Protein AF-A0ABD0J8V4-F1 (afdb_monomer)

pLDDT: mean 78.95, std 7.45, range [56.75, 89.69]

Sequence (86 aa):
MLIVGKERCYVVETNDERRWDALVHDADDLHAFTDAMYKDITANSTDHLTPLSHSHAWSDYHSSLERWQCDDKDVFLLSYTPPPIS

Solvent-accessible surface area (backbone atoms only — not comparable to full-atom values): 5209 Å² total; per-residue (Å²): 94,79,48,82,53,95,67,38,26,33,43,44,46,67,91,53,69,75,58,48,63,74,60,40,85,49,72,64,40,44,48,56,48,52,52,53,50,50,50,46,50,76,70,73,45,68,90,46,50,44,86,44,55,70,80,64,51,57,77,73,47,92,45,72,64,58,46,62,75,34,70,90,32,56,39,26,38,29,69,51,77,80,79,84,90,126

Structure (mmCIF, N/CA/C/O backbone):
data_AF-A0ABD0J8V4-F1
#
_entry.id   AF-A0ABD0J8V4-F1
#
loop_
_atom_site.group_PDB
_atom_site.id
_atom_site.type_symbol
_atom_site.label_atom_id
_atom_site.label_alt_id
_atom_site.label_comp_id
_atom_site.label_asym_id
_atom_site.label_entity_id
_atom_site.label_seq_id
_atom_site.pdbx_PDB_ins_code
_atom_site.Cartn_x
_atom_site.Cartn_y
_atom_site.Cartn_z
_atom_site.occupancy
_atom_site.B_iso_or_equiv
_atom_site.auth_seq_id
_atom_site.auth_comp_id
_atom_site.auth_asym_id
_atom_site.auth_atom_id
_atom_site.pdbx_PDB_model_num
ATOM 1 N N . MET A 1 1 ? -0.148 2.913 -6.508 1.00 77.19 1 MET A N 1
ATOM 2 C CA . MET A 1 1 ? -0.396 1.446 -6.568 1.00 77.19 1 MET A CA 1
ATOM 3 C C . MET A 1 1 ? -1.351 1.062 -5.445 1.00 77.19 1 MET A C 1
ATOM 5 O O . MET A 1 1 ? -1.284 1.695 -4.400 1.00 77.19 1 MET A O 1
ATOM 9 N N . LEU A 1 2 ? -2.210 0.052 -5.620 1.00 81.50 2 LEU A N 1
ATOM 10 C CA . LEU A 1 2 ? -3.107 -0.442 -4.566 1.00 81.50 2 LEU A CA 1
ATOM 11 C C . LEU A 1 2 ? -2.670 -1.826 -4.062 1.00 81.50 2 LEU A C 1
ATOM 13 O O . LEU A 1 2 ? -2.454 -2.730 -4.864 1.00 81.50 2 LEU A O 1
ATOM 17 N N . ILE A 1 3 ? -2.615 -2.011 -2.741 1.00 84.25 3 ILE A N 1
ATOM 18 C CA . ILE A 1 3 ? -2.498 -3.331 -2.105 1.00 84.25 3 ILE A CA 1
ATOM 19 C C . ILE A 1 3 ? -3.816 -3.653 -1.411 1.00 84.25 3 ILE A C 1
ATOM 21 O O . ILE A 1 3 ? -4.283 -2.900 -0.552 1.00 84.25 3 ILE A O 1
ATOM 25 N N . VAL A 1 4 ? -4.394 -4.802 -1.743 1.00 84.12 4 VAL A N 1
ATOM 26 C CA . VAL A 1 4 ? -5.638 -5.277 -1.135 1.00 84.12 4 VAL A CA 1
ATOM 27 C C . VAL A 1 4 ? -5.312 -6.352 -0.105 1.00 84.12 4 VAL A C 1
ATOM 29 O O . VAL A 1 4 ? -4.957 -7.477 -0.449 1.00 84.12 4 VAL A O 1
ATOM 32 N N . GLY A 1 5 ? -5.455 -6.009 1.171 1.00 81.69 5 GLY A N 1
ATOM 33 C CA . GLY A 1 5 ? -5.403 -6.956 2.275 1.00 81.69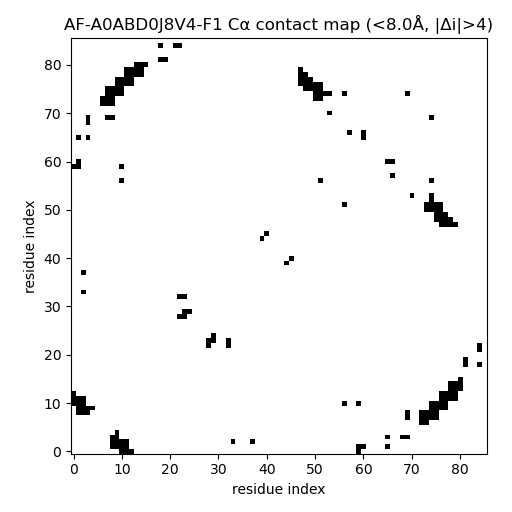 5 GLY A CA 1
ATOM 34 C C . GLY A 1 5 ? -6.770 -7.572 2.581 1.00 81.69 5 GLY A C 1
ATOM 35 O O . GLY A 1 5 ? -7.794 -7.255 1.963 1.00 81.69 5 GLY A O 1
ATOM 36 N N . LYS A 1 6 ? -6.791 -8.454 3.586 1.00 82.19 6 LYS A N 1
ATOM 37 C CA . LYS A 1 6 ? -8.019 -9.113 4.057 1.00 82.19 6 LYS A CA 1
ATOM 38 C C . LYS A 1 6 ? -9.015 -8.127 4.677 1.00 82.19 6 LYS A C 1
ATOM 40 O O . LYS A 1 6 ? -10.192 -8.183 4.349 1.00 82.19 6 LYS A O 1
ATOM 45 N N . GLU A 1 7 ? -8.534 -7.233 5.537 1.00 84.94 7 GLU A N 1
ATOM 46 C CA . GLU A 1 7 ? -9.366 -6.289 6.309 1.00 84.94 7 GLU A CA 1
ATOM 47 C C . GLU A 1 7 ? -9.113 -4.825 5.930 1.00 84.94 7 GLU A C 1
ATOM 49 O O . GLU A 1 7 ? -9.865 -3.940 6.320 1.00 84.94 7 GLU A O 1
ATOM 54 N N . ARG A 1 8 ? -8.040 -4.557 5.178 1.00 87.81 8 ARG A N 1
ATOM 55 C CA . ARG A 1 8 ? -7.560 -3.205 4.878 1.00 87.81 8 ARG A CA 1
ATOM 56 C C . ARG A 1 8 ? -7.126 -3.093 3.428 1.00 87.81 8 ARG A C 1
ATOM 58 O O . ARG A 1 8 ? -6.603 -4.058 2.867 1.00 87.81 8 ARG A O 1
ATOM 65 N N . CYS A 1 9 ? -7.296 -1.912 2.858 1.00 88.69 9 CYS A N 1
ATOM 66 C CA . CYS A 1 9 ? -6.714 -1.527 1.582 1.00 88.69 9 CYS A CA 1
ATOM 67 C C . CYS A 1 9 ? -5.665 -0.436 1.781 1.00 88.69 9 CYS A C 1
ATOM 69 O O . CYS A 1 9 ? -5.851 0.473 2.589 1.00 88.69 9 CYS A O 1
ATOM 71 N N . TYR A 1 10 ? -4.580 -0.515 1.016 1.00 86.81 10 TYR A N 1
ATOM 72 C CA . TYR A 1 10 ? -3.464 0.418 1.111 1.00 86.81 10 TYR A CA 1
ATOM 73 C C . TYR A 1 10 ? -3.229 1.078 -0.239 1.00 86.81 10 TYR A C 1
ATOM 75 O O . TYR A 1 10 ? -2.836 0.415 -1.201 1.00 86.81 10 TYR A O 1
ATOM 83 N N . VAL A 1 11 ? -3.467 2.384 -0.303 1.00 86.38 11 VAL A N 1
ATOM 84 C CA . VAL A 1 11 ? -3.027 3.220 -1.416 1.00 86.38 11 VAL A C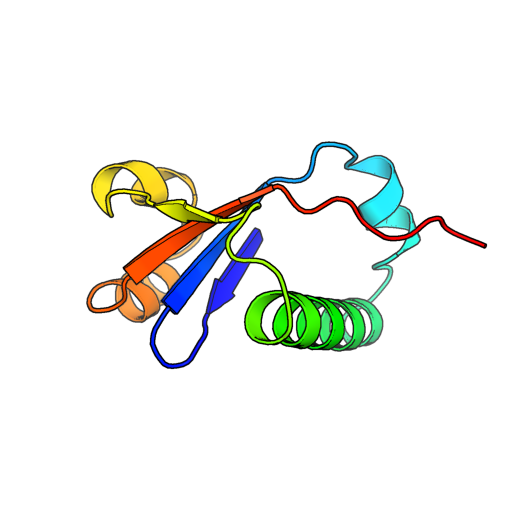A 1
ATOM 85 C C . VAL A 1 11 ? -1.563 3.541 -1.160 1.00 86.38 11 VAL A C 1
ATOM 87 O O . VAL A 1 11 ? -1.230 4.210 -0.188 1.00 86.38 11 VAL A O 1
ATOM 90 N N . VAL A 1 12 ? -0.679 3.006 -1.994 1.00 81.69 12 VAL A N 1
ATOM 91 C CA . VAL A 1 12 ? 0.762 3.225 -1.881 1.00 81.69 12 VAL A CA 1
ATOM 92 C C . VAL A 1 12 ? 1.128 4.467 -2.669 1.00 81.69 12 VAL A C 1
ATOM 94 O O . VAL A 1 12 ? 1.035 4.473 -3.904 1.00 81.69 12 VAL A O 1
ATOM 97 N N . GLU A 1 13 ? 1.564 5.483 -1.934 1.00 80.50 13 GLU A N 1
ATOM 98 C CA . GLU A 1 13 ? 2.245 6.650 -2.468 1.00 80.50 13 GLU A CA 1
ATOM 99 C C . GLU A 1 13 ? 3.750 6.409 -2.385 1.00 80.50 13 GLU A C 1
ATOM 101 O O . GLU A 1 13 ? 4.285 5.995 -1.351 1.00 80.50 13 GLU A O 1
ATOM 106 N N . THR A 1 14 ? 4.425 6.642 -3.504 1.00 73.50 14 THR A N 1
ATOM 107 C CA . THR A 1 14 ? 5.878 6.598 -3.576 1.00 73.50 14 THR A CA 1
ATOM 108 C C . THR A 1 14 ? 6.420 7.971 -3.901 1.00 73.50 14 THR A C 1
ATOM 110 O O . THR A 1 14 ? 5.942 8.652 -4.804 1.00 73.50 14 THR A O 1
ATOM 113 N N . ASN A 1 15 ? 7.486 8.329 -3.200 1.00 70.00 15 ASN A N 1
ATOM 114 C CA . ASN A 1 15 ? 8.164 9.604 -3.376 1.00 70.00 15 ASN A CA 1
ATOM 115 C C . ASN A 1 15 ? 9.325 9.496 -4.385 1.00 70.00 15 ASN A C 1
ATOM 117 O O . ASN A 1 15 ? 9.971 10.499 -4.681 1.00 70.00 15 ASN A O 1
ATOM 121 N N . ASP A 1 16 ? 9.635 8.286 -4.874 1.00 70.25 16 ASP A N 1
ATOM 122 C CA . ASP A 1 16 ? 10.808 8.010 -5.713 1.00 70.25 16 ASP A CA 1
ATOM 123 C C . ASP A 1 16 ? 10.488 6.993 -6.823 1.00 70.25 16 ASP A C 1
ATOM 125 O O . ASP A 1 16 ? 10.839 5.816 -6.741 1.00 70.25 16 ASP A O 1
ATOM 129 N N . GLU A 1 17 ? 9.789 7.450 -7.868 1.00 68.69 17 GLU A N 1
ATOM 130 C C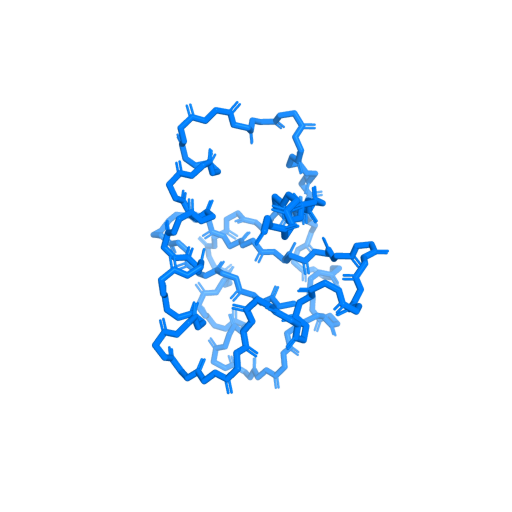A . GLU A 1 17 ? 9.384 6.637 -9.031 1.00 68.69 17 GLU A CA 1
ATOM 131 C C . GLU A 1 17 ? 10.565 5.910 -9.695 1.00 68.69 17 GLU A C 1
ATOM 133 O O . GLU A 1 17 ? 10.449 4.744 -10.060 1.00 68.69 17 GLU A O 1
ATOM 138 N N . ARG A 1 18 ? 11.745 6.543 -9.770 1.00 72.06 18 ARG A N 1
ATOM 139 C CA . ARG A 1 18 ? 12.926 5.948 -10.422 1.00 72.06 18 ARG A CA 1
ATOM 140 C C . ARG A 1 18 ? 13.454 4.713 -9.703 1.00 72.06 18 ARG A C 1
ATOM 142 O O . ARG A 1 18 ? 14.074 3.865 -10.340 1.00 72.06 18 ARG A O 1
ATOM 149 N N . ARG A 1 19 ? 13.253 4.608 -8.386 1.00 74.31 19 ARG A N 1
ATOM 150 C CA . ARG A 1 19 ? 13.629 3.398 -7.643 1.00 74.31 19 ARG A CA 1
ATOM 151 C C . ARG A 1 19 ? 12.685 2.242 -7.916 1.00 74.31 19 ARG A C 1
ATOM 153 O O . ARG A 1 19 ? 13.137 1.107 -7.890 1.00 74.31 19 ARG A O 1
ATOM 160 N N . TRP A 1 20 ? 11.412 2.512 -8.191 1.00 72.88 20 TRP A N 1
ATOM 161 C CA . TRP A 1 20 ? 10.453 1.456 -8.514 1.00 72.88 20 TRP A CA 1
ATOM 162 C C . TRP A 1 20 ? 10.778 0.787 -9.836 1.00 72.88 20 TRP A C 1
ATOM 164 O O . TRP A 1 20 ? 10.824 -0.438 -9.878 1.00 72.88 20 TRP A O 1
ATOM 174 N N . ASP A 1 21 ? 11.112 1.574 -10.859 1.00 72.88 21 ASP A N 1
ATOM 175 C CA . ASP A 1 21 ? 11.524 1.044 -12.164 1.00 72.88 21 ASP A CA 1
ATOM 176 C C . ASP A 1 21 ? 12.765 0.140 -12.068 1.00 72.88 21 ASP A C 1
ATOM 178 O O . ASP A 1 21 ? 12.941 -0.760 -12.882 1.00 72.88 21 ASP A O 1
ATOM 182 N N . ALA A 1 22 ? 13.625 0.372 -11.070 1.00 75.69 22 ALA A N 1
ATOM 183 C CA . ALA A 1 22 ? 14.826 -0.423 -10.813 1.00 75.69 22 ALA A CA 1
ATOM 184 C C . ALA A 1 22 ? 14.603 -1.608 -9.854 1.00 75.69 22 ALA A C 1
ATOM 186 O O . ALA A 1 22 ? 15.512 -2.411 -9.656 1.00 75.69 22 ALA A O 1
ATOM 187 N N . LEU A 1 23 ? 13.438 -1.693 -9.208 1.00 73.88 23 LEU A N 1
ATOM 188 C CA . LEU A 1 23 ? 13.078 -2.766 -8.275 1.00 73.88 23 LEU A CA 1
ATOM 189 C C . LEU A 1 23 ? 12.051 -3.730 -8.868 1.00 73.88 23 LEU A C 1
ATOM 191 O O . LEU A 1 23 ? 11.978 -4.870 -8.426 1.00 73.88 23 LEU A O 1
ATOM 195 N N . VAL A 1 24 ? 11.255 -3.272 -9.835 1.00 79.88 24 VAL A N 1
ATOM 196 C CA . VAL A 1 24 ? 10.179 -4.036 -10.460 1.00 79.88 24 VAL A CA 1
ATOM 197 C C . VAL A 1 24 ? 10.380 -4.038 -11.970 1.00 79.88 24 VAL A C 1
ATOM 199 O O . VAL A 1 24 ? 9.925 -3.131 -12.666 1.00 79.88 24 VAL A O 1
ATOM 202 N N . HIS A 1 25 ? 11.055 -5.065 -12.484 1.00 82.00 25 HIS A N 1
ATOM 203 C CA . HIS A 1 25 ? 11.282 -5.211 -13.925 1.00 82.00 25 HIS A CA 1
ATOM 204 C C . HIS A 1 25 ? 10.270 -6.149 -14.585 1.00 82.00 25 HIS A C 1
ATOM 206 O O . HIS A 1 25 ? 10.009 -6.042 -15.786 1.00 82.00 25 HIS A O 1
ATOM 212 N N . ASP A 1 26 ? 9.692 -7.061 -13.804 1.00 82.06 26 ASP A N 1
ATOM 213 C CA . ASP A 1 26 ? 8.704 -8.028 -14.256 1.00 82.06 26 ASP A CA 1
ATOM 214 C C . ASP A 1 26 ? 7.643 -8.336 -13.181 1.00 82.06 26 ASP A C 1
ATOM 216 O O . ASP A 1 26 ? 7.566 -7.707 -12.121 1.00 82.06 26 ASP A O 1
ATOM 220 N N . ALA A 1 27 ? 6.750 -9.274 -13.502 1.00 79.75 27 ALA A N 1
ATOM 221 C CA . ALA A 1 27 ? 5.643 -9.652 -12.633 1.00 79.75 27 ALA A CA 1
ATOM 222 C C . ALA A 1 27 ? 6.090 -10.410 -11.371 1.00 79.75 27 ALA A C 1
ATOM 224 O O . ALA A 1 27 ? 5.407 -10.315 -10.349 1.00 79.75 27 ALA A O 1
ATOM 225 N N . ASP A 1 28 ? 7.208 -11.137 -11.425 1.00 85.44 28 ASP A N 1
ATOM 226 C CA . ASP A 1 28 ? 7.730 -11.884 -10.280 1.00 85.44 28 ASP A CA 1
ATOM 227 C C . ASP A 1 28 ? 8.391 -10.923 -9.288 1.00 85.44 28 ASP A C 1
ATOM 229 O O . ASP A 1 28 ? 8.120 -11.006 -8.086 1.00 85.44 28 ASP A O 1
ATOM 233 N N . ASP A 1 29 ? 9.151 -9.944 -9.789 1.00 81.88 29 ASP A N 1
ATOM 234 C CA . ASP A 1 29 ? 9.685 -8.840 -8.986 1.00 81.88 29 ASP A CA 1
ATOM 235 C C . ASP A 1 29 ? 8.550 -8.066 -8.300 1.00 81.88 29 ASP A C 1
ATOM 237 O O . ASP A 1 29 ? 8.592 -7.814 -7.091 1.00 81.88 29 ASP A O 1
ATOM 241 N N . LEU A 1 30 ? 7.483 -7.743 -9.046 1.00 81.81 30 LEU A N 1
ATOM 242 C CA . LEU A 1 30 ? 6.306 -7.067 -8.497 1.00 81.81 30 LEU A CA 1
ATOM 243 C C . LEU A 1 30 ? 5.661 -7.890 -7.376 1.00 81.81 30 LEU A C 1
ATOM 245 O O . LEU A 1 30 ? 5.285 -7.345 -6.333 1.00 81.81 30 LEU A O 1
ATOM 249 N N . HIS A 1 31 ? 5.521 -9.201 -7.574 1.00 82.12 31 HIS A N 1
ATOM 250 C CA . HIS A 1 31 ? 4.920 -10.086 -6.585 1.00 82.12 31 HIS A CA 1
ATOM 251 C C . HIS A 1 31 ? 5.779 -10.197 -5.320 1.00 82.12 31 HIS A C 1
ATOM 253 O O . HIS A 1 31 ? 5.276 -10.009 -4.212 1.00 82.12 31 HIS A O 1
ATOM 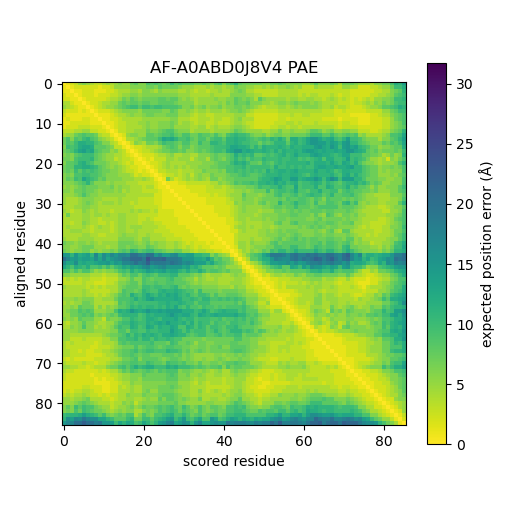259 N N . ALA A 1 32 ? 7.082 -10.441 -5.471 1.00 84.31 32 ALA A N 1
ATOM 260 C CA . ALA A 1 32 ? 8.011 -10.543 -4.350 1.00 84.31 32 ALA A CA 1
ATOM 261 C C . ALA A 1 32 ? 8.068 -9.238 -3.543 1.00 84.31 32 ALA A C 1
ATOM 263 O O . ALA A 1 32 ? 8.040 -9.258 -2.309 1.00 84.31 32 ALA A O 1
ATOM 264 N N . PHE A 1 33 ? 8.090 -8.100 -4.237 1.00 82.88 33 PHE A N 1
ATOM 265 C CA . PHE A 1 33 ? 8.115 -6.790 -3.608 1.00 82.88 33 PHE A CA 1
ATOM 266 C C . PHE A 1 33 ? 6.819 -6.490 -2.851 1.00 82.88 33 PHE A C 1
ATOM 268 O O . PHE A 1 33 ? 6.855 -6.062 -1.696 1.00 82.88 33 PHE A O 1
ATOM 275 N N . THR A 1 34 ? 5.661 -6.728 -3.474 1.00 80.75 34 THR A N 1
ATOM 276 C CA . THR A 1 34 ? 4.361 -6.477 -2.831 1.00 80.75 34 THR A CA 1
ATOM 277 C C . THR A 1 34 ? 4.140 -7.368 -1.611 1.00 80.75 34 THR A C 1
ATOM 279 O O . THR A 1 34 ? 3.615 -6.881 -0.610 1.00 80.75 34 THR A O 1
ATOM 282 N N . ASP A 1 35 ? 4.606 -8.620 -1.634 1.00 83.50 35 ASP A N 1
ATOM 283 C CA . ASP A 1 35 ? 4.572 -9.515 -0.472 1.00 83.50 35 ASP A CA 1
ATOM 284 C C . ASP A 1 35 ? 5.508 -9.036 0.655 1.00 83.50 35 ASP A C 1
ATOM 286 O O . ASP A 1 35 ? 5.112 -8.983 1.821 1.00 83.50 35 ASP A O 1
ATOM 290 N N . ALA A 1 36 ? 6.735 -8.615 0.326 1.00 81.50 36 ALA A N 1
ATOM 291 C CA . ALA A 1 36 ? 7.673 -8.057 1.303 1.00 81.50 36 ALA A CA 1
ATOM 292 C C . ALA A 1 36 ? 7.126 -6.781 1.964 1.00 81.50 36 ALA A C 1
ATOM 294 O O . ALA A 1 36 ? 7.152 -6.651 3.188 1.00 81.50 36 ALA A O 1
ATOM 295 N N . MET A 1 37 ? 6.566 -5.877 1.163 1.00 79.75 37 MET A N 1
ATOM 296 C CA . MET A 1 37 ? 5.934 -4.652 1.641 1.00 79.75 37 MET A CA 1
ATOM 297 C C . MET A 1 37 ? 4.693 -4.956 2.492 1.00 79.75 37 MET A C 1
ATOM 299 O O . MET A 1 37 ? 4.526 -4.365 3.553 1.00 79.75 37 MET A O 1
ATOM 303 N N . TYR A 1 38 ? 3.847 -5.915 2.103 1.00 80.25 38 TYR A N 1
ATOM 304 C CA . TYR A 1 38 ? 2.696 -6.325 2.916 1.00 80.25 38 TYR A CA 1
ATOM 305 C C . TYR A 1 38 ? 3.114 -6.892 4.281 1.00 80.25 38 TYR A C 1
ATOM 307 O O . TYR A 1 38 ? 2.511 -6.566 5.310 1.00 80.25 38 TYR A O 1
ATOM 315 N N . LYS A 1 39 ? 4.177 -7.703 4.318 1.00 81.44 39 LYS A N 1
ATOM 316 C CA . LYS A 1 39 ? 4.760 -8.200 5.572 1.00 81.44 39 LYS A CA 1
ATOM 317 C C . LYS A 1 39 ? 5.276 -7.062 6.445 1.00 81.44 39 LYS A C 1
ATOM 319 O O . LYS A 1 39 ? 5.003 -7.065 7.638 1.00 81.44 39 LYS A O 1
ATOM 324 N N . ASP A 1 40 ? 5.959 -6.080 5.867 1.00 77.81 40 ASP A N 1
ATOM 325 C CA . ASP A 1 40 ? 6.466 -4.921 6.608 1.00 77.81 40 ASP A CA 1
ATOM 326 C C . ASP A 1 40 ? 5.324 -4.079 7.211 1.00 77.81 40 ASP A C 1
ATOM 328 O O . ASP A 1 40 ? 5.316 -3.797 8.413 1.00 77.81 40 ASP A O 1
ATOM 332 N N . ILE A 1 41 ? 4.282 -3.807 6.411 1.00 76.50 41 ILE A N 1
ATOM 333 C CA . ILE A 1 41 ? 3.081 -3.071 6.841 1.00 76.50 41 ILE A CA 1
ATOM 334 C C . ILE A 1 41 ? 2.400 -3.750 8.030 1.00 76.50 41 ILE A C 1
ATOM 336 O O . ILE A 1 41 ? 1.987 -3.096 8.989 1.00 76.50 41 ILE A O 1
ATOM 340 N N . THR A 1 42 ? 2.240 -5.071 7.949 1.00 75.75 42 THR A N 1
ATOM 341 C CA . THR A 1 42 ? 1.559 -5.859 8.983 1.00 75.75 42 THR A CA 1
ATOM 342 C C . THR A 1 42 ? 2.431 -6.107 10.213 1.00 75.75 42 THR A C 1
ATOM 344 O O . THR A 1 42 ? 1.883 -6.334 11.291 1.00 75.75 42 THR A O 1
ATOM 347 N N . ALA A 1 43 ? 3.759 -6.042 10.077 1.00 73.31 43 ALA A N 1
ATOM 348 C CA . ALA A 1 43 ? 4.698 -6.299 11.160 1.00 73.31 43 ALA A CA 1
ATOM 349 C C . ALA A 1 43 ? 4.992 -5.073 12.036 1.00 73.31 43 ALA A C 1
ATOM 351 O O . ALA A 1 43 ? 5.115 -5.253 13.245 1.00 73.31 43 ALA A O 1
ATOM 352 N N . ASN A 1 44 ? 5.136 -3.862 11.476 1.00 58.50 44 ASN A N 1
ATOM 353 C CA . ASN A 1 44 ? 5.774 -2.766 12.227 1.00 58.50 44 ASN A CA 1
ATOM 354 C C . ASN A 1 44 ? 5.258 -1.337 12.000 1.00 58.50 44 ASN A C 1
ATOM 356 O O . ASN A 1 44 ? 5.676 -0.449 12.740 1.00 58.50 44 ASN A O 1
ATOM 360 N N . SER A 1 45 ? 4.383 -1.049 11.036 1.00 59.41 45 SER A N 1
ATOM 361 C CA . SER A 1 45 ? 4.184 0.347 10.618 1.00 59.41 45 SER A CA 1
ATOM 362 C C . SER A 1 45 ? 2.744 0.836 10.758 1.00 59.41 45 SER A C 1
ATOM 364 O O . SER A 1 45 ? 2.006 0.908 9.779 1.00 59.41 45 SER A O 1
ATOM 366 N N . THR A 1 46 ? 2.335 1.248 11.959 1.00 57.91 46 THR A N 1
ATOM 367 C CA . THR A 1 46 ? 1.211 2.198 12.086 1.00 57.91 46 THR A CA 1
ATOM 368 C C . THR A 1 46 ? 1.644 3.640 11.823 1.00 57.91 46 THR A C 1
ATOM 370 O O . THR A 1 46 ? 0.818 4.442 11.403 1.00 57.91 46 THR A O 1
ATOM 373 N N . ASP A 1 47 ? 2.931 3.963 11.983 1.00 65.50 47 ASP A N 1
ATOM 374 C CA . ASP A 1 47 ? 3.445 5.342 11.893 1.00 65.50 47 ASP A CA 1
ATOM 375 C C . ASP A 1 47 ? 3.486 5.906 10.460 1.00 65.50 47 ASP A C 1
ATOM 377 O O . ASP A 1 47 ? 3.582 7.116 10.268 1.00 65.50 47 ASP A O 1
ATOM 381 N N . HIS A 1 48 ? 3.371 5.042 9.447 1.00 69.06 48 HIS A N 1
ATOM 382 C CA . HIS A 1 48 ? 3.334 5.419 8.027 1.00 69.06 48 HIS A CA 1
ATOM 383 C C . HIS A 1 48 ? 1.946 5.250 7.395 1.00 69.06 48 HIS A C 1
ATOM 385 O O . HIS A 1 48 ? 1.804 5.396 6.181 1.00 69.06 48 HIS A O 1
ATOM 391 N N . LEU A 1 49 ? 0.930 4.928 8.205 1.00 80.81 49 LEU A N 1
ATOM 392 C CA . LEU A 1 49 ? -0.443 4.742 7.752 1.00 80.81 49 LEU A CA 1
ATOM 393 C C . LEU A 1 49 ? -1.272 5.974 8.093 1.00 80.81 49 LEU A C 1
ATOM 395 O O . LEU A 1 49 ? -1.559 6.248 9.257 1.00 80.81 49 LEU A O 1
ATOM 399 N N . THR A 1 50 ? -1.714 6.687 7.064 1.00 87.12 50 THR A N 1
ATOM 400 C CA . THR A 1 50 ? -2.681 7.775 7.226 1.00 87.12 50 THR A CA 1
ATOM 401 C C . THR A 1 50 ? -4.066 7.266 6.835 1.00 87.12 50 THR A C 1
ATOM 403 O O . THR A 1 50 ? -4.228 6.792 5.712 1.00 87.12 50 THR A O 1
ATOM 406 N N . PRO A 1 51 ? -5.081 7.332 7.714 1.00 86.56 51 PRO A N 1
ATOM 407 C CA . PRO A 1 51 ? -6.443 6.956 7.350 1.00 86.56 51 PRO A CA 1
ATOM 408 C C . PRO A 1 51 ? -6.949 7.795 6.172 1.00 86.56 51 PRO A C 1
ATOM 410 O O . PRO A 1 51 ? -6.824 9.021 6.180 1.00 86.56 51 PRO A O 1
ATOM 413 N N . LEU A 1 52 ? -7.556 7.144 5.183 1.00 86.38 52 LEU A N 1
ATOM 414 C CA . LEU A 1 52 ? -8.208 7.795 4.052 1.00 86.38 52 LEU A CA 1
ATOM 415 C C . LEU A 1 52 ? -9.714 7.555 4.101 1.00 86.38 52 LEU A C 1
ATOM 417 O O . LEU A 1 52 ? -10.186 6.468 4.424 1.00 86.38 52 LEU A O 1
ATOM 421 N N . SER A 1 53 ? -10.489 8.567 3.714 1.00 84.06 53 SER A N 1
ATOM 422 C CA . SER 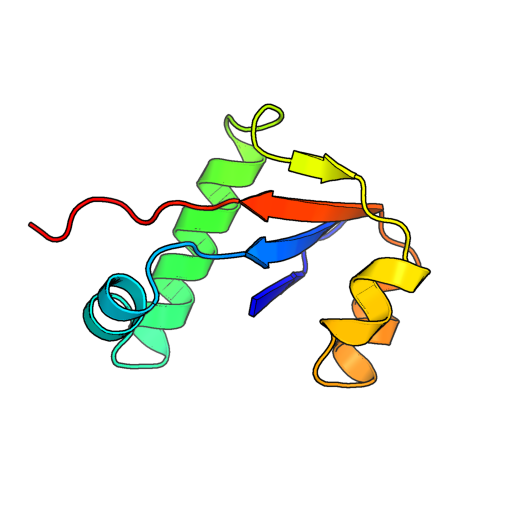A 1 53 ? -11.891 8.342 3.378 1.00 84.06 53 SER A CA 1
ATOM 423 C C . SER A 1 53 ? -11.989 7.633 2.027 1.00 84.06 53 SER A C 1
ATOM 425 O O . SER A 1 53 ? -11.207 7.905 1.113 1.00 84.06 53 SER A O 1
ATOM 427 N N . HIS A 1 54 ? -13.0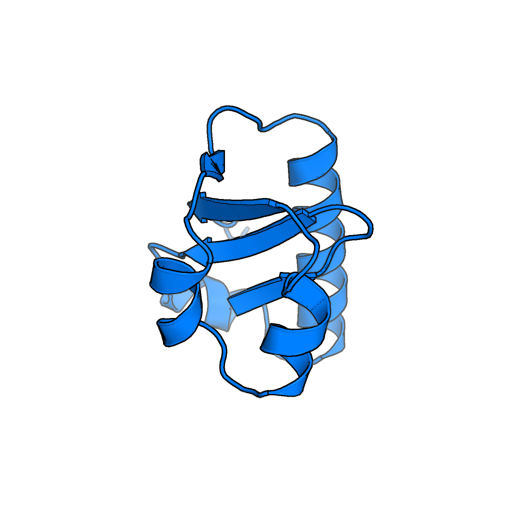12 6.794 1.852 1.00 80.12 54 HIS A N 1
ATOM 428 C CA . HIS A 1 54 ? -13.279 6.134 0.566 1.00 80.12 54 HIS A CA 1
ATOM 429 C C . HIS A 1 54 ? -13.412 7.144 -0.579 1.00 80.12 54 HIS A C 1
ATOM 431 O O . HIS A 1 54 ? -12.939 6.899 -1.683 1.00 80.12 54 HIS A O 1
ATOM 437 N N . SER A 1 55 ? -13.995 8.315 -0.303 1.00 78.56 55 SER A N 1
ATOM 438 C CA . SER A 1 55 ? -14.123 9.403 -1.274 1.00 78.56 55 SER A CA 1
ATOM 439 C C . SER A 1 55 ? -12.784 9.972 -1.752 1.00 78.56 55 SER A C 1
ATOM 441 O O . SER A 1 55 ? -12.717 10.427 -2.888 1.00 78.56 55 SER A O 1
ATOM 443 N N . HIS A 1 56 ? -11.736 9.956 -0.920 1.00 77.81 56 HIS A N 1
ATOM 444 C CA . HIS A 1 56 ? -10.391 10.372 -1.326 1.00 77.81 56 HIS A CA 1
ATOM 445 C C . HIS A 1 56 ? -9.671 9.257 -2.083 1.00 77.81 56 HIS A C 1
ATOM 447 O O . HIS A 1 56 ? -9.109 9.520 -3.135 1.00 77.81 56 HIS A O 1
ATOM 453 N N . ALA A 1 57 ? -9.781 8.005 -1.632 1.00 76.31 57 ALA A N 1
ATOM 454 C CA . ALA A 1 57 ? -9.189 6.866 -2.339 1.00 76.31 57 ALA A CA 1
ATOM 455 C C . ALA A 1 57 ? -9.827 6.608 -3.720 1.00 76.31 57 ALA A C 1
ATOM 457 O O . ALA A 1 57 ? -9.259 5.933 -4.575 1.00 76.31 57 ALA A O 1
ATOM 458 N N . TRP A 1 58 ? -11.019 7.160 -3.967 1.00 74.50 58 TRP A N 1
ATOM 459 C CA . TRP A 1 58 ? -11.756 6.999 -5.216 1.00 74.50 58 TRP A CA 1
ATOM 460 C C . TRP A 1 58 ? -11.037 7.493 -6.468 1.00 74.50 58 TRP A C 1
ATOM 462 O O . TRP A 1 58 ? -11.366 6.972 -7.537 1.00 74.50 58 TRP A O 1
ATOM 472 N N . SER A 1 59 ? -10.133 8.471 -6.358 1.00 75.38 59 SER A N 1
ATOM 473 C CA . SER A 1 59 ? -9.294 8.931 -7.473 1.00 75.38 59 SER A CA 1
ATOM 474 C C . SER A 1 59 ? -8.102 8.017 -7.746 1.00 75.38 59 SER A C 1
ATOM 476 O O . SER A 1 59 ? -7.583 8.043 -8.858 1.00 75.38 59 SER A O 1
ATOM 478 N N . ASP A 1 60 ? -7.706 7.204 -6.767 1.00 76.31 60 ASP A N 1
ATOM 479 C CA . ASP A 1 60 ? -6.513 6.354 -6.838 1.00 76.31 60 ASP A CA 1
ATOM 480 C C . ASP A 1 60 ? -6.827 4.925 -7.290 1.00 76.31 60 ASP A C 1
ATOM 482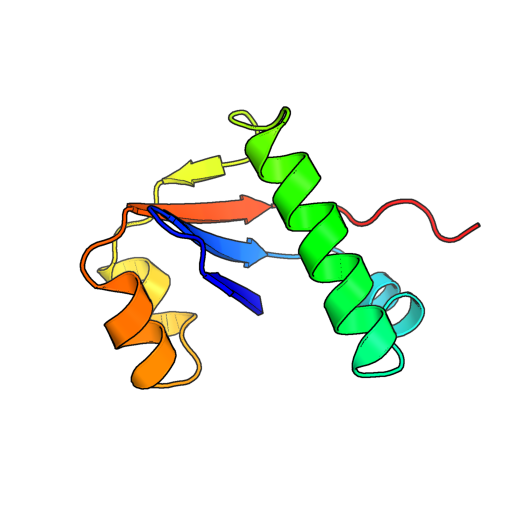 O O . ASP A 1 60 ? -5.927 4.153 -7.618 1.00 76.31 60 ASP A O 1
ATOM 486 N N . TYR A 1 61 ? -8.109 4.557 -7.333 1.00 77.44 61 TYR A N 1
ATOM 487 C CA . TYR A 1 61 ? -8.537 3.301 -7.936 1.00 77.44 61 TYR A CA 1
ATOM 488 C C . TYR A 1 61 ? -8.497 3.401 -9.461 1.00 77.44 61 TYR A C 1
ATOM 490 O O . TYR A 1 61 ? -9.154 4.246 -10.071 1.00 77.44 61 TYR A O 1
ATOM 498 N N . HIS A 1 62 ? -7.778 2.476 -10.083 1.00 78.81 62 HIS A N 1
ATOM 499 C CA . HIS A 1 62 ? -7.643 2.360 -11.528 1.00 78.81 62 HIS A CA 1
ATOM 500 C C . HIS A 1 62 ? -8.735 1.475 -12.148 1.00 78.81 62 HIS A C 1
ATOM 502 O O . HIS A 1 62 ? -8.909 1.472 -13.368 1.00 78.81 62 HIS A O 1
ATOM 508 N N . SER A 1 63 ? -9.506 0.738 -11.337 1.00 79.25 63 SER A N 1
ATOM 509 C CA . SER A 1 63 ? -10.622 -0.087 -11.808 1.00 79.25 63 SER A CA 1
ATOM 510 C C . SER A 1 63 ? -11.807 -0.170 -10.837 1.00 79.25 63 SER A C 1
ATOM 512 O O . SER A 1 63 ? -11.695 0.021 -9.627 1.00 79.25 63 SER A O 1
ATOM 514 N N . SER A 1 64 ? -12.979 -0.537 -11.368 1.00 82.00 64 SER A N 1
ATOM 515 C CA . SER A 1 64 ? -14.172 -0.816 -10.554 1.00 82.00 64 SER A CA 1
ATOM 516 C C . SER A 1 64 ? -14.001 -2.036 -9.641 1.00 82.00 64 SER A C 1
ATOM 518 O O . SER A 1 64 ? -14.633 -2.094 -8.589 1.00 82.00 64 SER A O 1
ATOM 520 N N . LEU A 1 65 ? -13.150 -2.996 -10.026 1.00 83.44 65 LEU A N 1
ATOM 521 C CA . LEU A 1 65 ? -12.857 -4.186 -9.225 1.00 83.44 65 LEU A CA 1
ATOM 522 C C . LEU A 1 65 ? -12.100 -3.816 -7.946 1.00 83.44 65 LEU A C 1
ATOM 524 O O . LEU A 1 65 ? -12.462 -4.276 -6.869 1.00 83.44 65 LEU A O 1
ATOM 528 N N . GLU A 1 66 ? -11.086 -2.962 -8.063 1.00 80.75 66 GLU A N 1
ATOM 529 C CA . GLU A 1 66 ? -10.334 -2.428 -6.922 1.00 80.75 66 GLU A CA 1
ATOM 530 C C . GLU A 1 66 ? -11.251 -1.684 -5.953 1.00 80.75 66 GLU A C 1
ATOM 532 O O . GLU A 1 66 ? -11.201 -1.905 -4.745 1.00 80.75 66 GLU A O 1
ATOM 537 N N . ARG A 1 67 ? -12.162 -0.875 -6.504 1.00 82.69 67 ARG A N 1
ATOM 538 C CA . ARG A 1 67 ? -13.187 -0.164 -5.738 1.00 82.69 67 ARG A CA 1
ATOM 539 C C . ARG A 1 67 ? -14.045 -1.125 -4.923 1.00 82.69 67 ARG A C 1
ATOM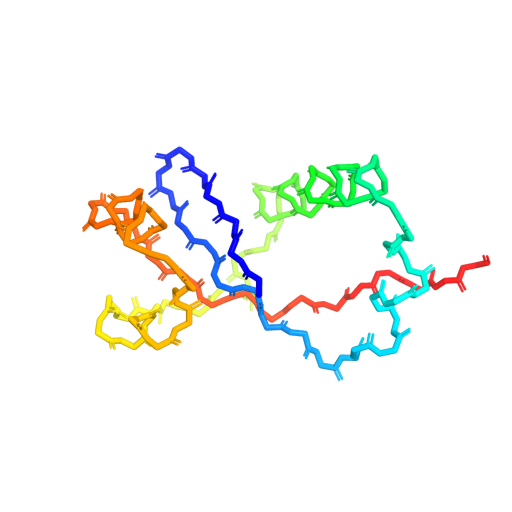 541 O O . ARG A 1 67 ? -14.186 -0.952 -3.721 1.00 82.69 67 ARG A O 1
ATOM 548 N N . TRP A 1 68 ? -14.566 -2.163 -5.575 1.00 86.44 68 TRP A N 1
ATOM 549 C CA . TRP A 1 68 ? -15.410 -3.168 -4.931 1.00 86.44 68 TRP A CA 1
ATOM 550 C C . TRP A 1 68 ? -14.658 -3.954 -3.850 1.00 86.44 68 TRP A C 1
ATOM 552 O O . TRP A 1 68 ? -15.194 -4.202 -2.776 1.00 86.44 68 TRP A O 1
ATOM 562 N N . GLN A 1 69 ? -13.394 -4.301 -4.100 1.00 86.06 69 GLN A N 1
ATOM 563 C CA . GLN A 1 69 ? -12.548 -5.014 -3.139 1.00 86.06 69 GLN A CA 1
ATOM 564 C C . GLN A 1 69 ? -12.238 -4.209 -1.870 1.00 86.06 69 GLN A C 1
ATOM 566 O O . GLN A 1 69 ? -11.889 -4.814 -0.852 1.00 86.06 69 GLN A O 1
ATOM 571 N N . CYS A 1 70 ? -12.336 -2.881 -1.935 1.00 88.12 70 CYS A N 1
ATOM 572 C CA . CYS A 1 70 ? -12.049 -1.975 -0.829 1.00 88.12 70 CYS A CA 1
ATOM 573 C C . CYS A 1 70 ? -13.291 -1.320 -0.223 1.00 88.12 70 CYS A C 1
ATOM 575 O O . CYS A 1 70 ? -13.142 -0.618 0.764 1.00 88.12 70 CYS A O 1
ATOM 577 N N . ASP A 1 71 ? -14.489 -1.533 -0.774 1.00 86.19 71 ASP A N 1
ATOM 578 C CA . ASP A 1 71 ? -15.704 -0.795 -0.394 1.00 86.19 71 ASP A CA 1
ATOM 579 C C . ASP A 1 71 ? -16.126 -1.016 1.069 1.00 86.19 71 ASP A C 1
ATOM 581 O O . ASP A 1 71 ? -16.650 -0.107 1.702 1.00 86.19 71 ASP A O 1
ATOM 585 N N . ASP A 1 72 ? -15.826 -2.195 1.619 1.00 87.44 72 ASP A N 1
ATOM 586 C CA . ASP A 1 72 ? -16.129 -2.587 3.006 1.00 87.44 72 ASP A CA 1
ATOM 587 C C . ASP A 1 72 ? -14.857 -2.749 3.865 1.00 87.44 72 ASP A C 1
ATOM 589 O O . ASP A 1 72 ? -14.832 -3.494 4.842 1.00 87.44 72 ASP A O 1
ATOM 593 N N . LYS A 1 73 ? -13.745 -2.119 3.463 1.00 89.69 73 LYS A N 1
ATOM 594 C CA . LYS A 1 73 ? -12.452 -2.213 4.158 1.00 89.69 73 LYS A CA 1
ATOM 595 C C . LYS A 1 73 ? -11.948 -0.839 4.546 1.00 89.69 73 LYS A C 1
ATOM 597 O O . LYS A 1 73 ? -12.102 0.114 3.790 1.00 89.69 73 LYS A O 1
ATOM 602 N N . ASP A 1 74 ? -11.232 -0.769 5.664 1.00 88.81 74 ASP A N 1
ATOM 603 C CA . ASP A 1 74 ? -10.524 0.454 6.026 1.00 88.81 74 ASP A CA 1
ATOM 604 C C . ASP A 1 74 ? -9.457 0.768 4.971 1.00 88.81 74 ASP A C 1
ATOM 606 O O . ASP A 1 74 ? -8.656 -0.098 4.594 1.00 88.81 74 ASP A O 1
ATOM 610 N N . VAL A 1 75 ? -9.431 2.015 4.506 1.00 89.38 75 VAL A N 1
ATOM 611 C CA . VAL A 1 75 ? -8.474 2.472 3.499 1.00 89.38 75 VAL A CA 1
ATOM 612 C C . VAL A 1 75 ? -7.416 3.348 4.154 1.00 89.38 75 VAL A C 1
ATOM 614 O O . VAL A 1 75 ? -7.727 4.299 4.869 1.00 89.38 75 VAL A O 1
ATOM 617 N N . PHE A 1 76 ? -6.152 3.044 3.883 1.00 89.19 76 PHE A N 1
ATOM 618 C CA . PHE A 1 76 ? -5.014 3.808 4.376 1.00 89.19 76 PHE A CA 1
ATOM 619 C C . PHE A 1 76 ? -4.139 4.273 3.219 1.00 89.19 76 PHE A C 1
ATOM 621 O O . PHE A 1 76 ? -3.903 3.529 2.267 1.00 89.19 76 PHE A O 1
ATOM 628 N N . LEU A 1 77 ? -3.620 5.490 3.330 1.00 86.19 77 LEU A N 1
ATOM 629 C CA . LEU A 1 77 ? -2.462 5.927 2.572 1.00 86.19 77 LEU A CA 1
ATOM 630 C C . LEU A 1 77 ? -1.217 5.353 3.241 1.00 86.19 77 LEU A C 1
ATOM 632 O O . LEU A 1 77 ? -1.022 5.528 4.447 1.00 86.19 77 LEU A O 1
ATOM 636 N N . LEU A 1 78 ? -0.383 4.693 2.451 1.00 84.06 78 LEU A N 1
ATOM 637 C CA . LEU A 1 78 ? 0.935 4.235 2.846 1.00 84.06 78 LEU A CA 1
ATOM 638 C C . LEU A 1 78 ? 1.979 5.053 2.090 1.00 84.06 78 LEU A C 1
ATOM 640 O O . LEU A 1 78 ? 2.170 4.854 0.889 1.00 84.06 78 LEU A O 1
ATOM 644 N N . SER A 1 79 ? 2.686 5.923 2.804 1.00 81.62 79 SER A N 1
ATOM 645 C CA . SER A 1 79 ? 3.880 6.582 2.271 1.00 81.62 79 SER A CA 1
ATOM 646 C C . SER A 1 79 ? 5.063 5.622 2.402 1.00 81.62 79 SER A C 1
ATOM 648 O O . SER A 1 79 ? 5.724 5.572 3.440 1.00 81.62 79 SER A O 1
ATOM 650 N N . TYR A 1 80 ? 5.303 4.815 1.367 1.00 77.38 80 TYR A N 1
ATOM 651 C CA . TYR A 1 80 ? 6.352 3.796 1.385 1.00 77.38 80 TYR A CA 1
ATOM 652 C C . TYR A 1 80 ? 7.628 4.305 0.715 1.00 77.38 80 TYR A C 1
ATOM 654 O O . TYR A 1 80 ? 7.606 4.804 -0.410 1.00 77.38 80 TYR A O 1
ATOM 662 N N . THR A 1 81 ? 8.764 4.141 1.395 1.00 76.31 81 THR A N 1
ATOM 663 C CA . THR A 1 81 ? 10.083 4.380 0.801 1.00 76.31 81 THR A CA 1
ATOM 664 C C . THR A 1 81 ? 10.738 3.032 0.518 1.00 76.31 81 THR A C 1
ATOM 666 O O . THR A 1 81 ? 11.041 2.315 1.472 1.00 76.31 81 THR A O 1
ATOM 669 N N . PRO A 1 82 ? 10.982 2.679 -0.757 1.00 70.81 82 PRO A N 1
ATOM 670 C CA . PRO A 1 82 ? 11.647 1.429 -1.086 1.00 70.81 82 PRO A CA 1
ATOM 671 C C . PRO A 1 82 ? 13.042 1.331 -0.453 1.00 70.81 82 PRO A C 1
ATOM 673 O O . PRO A 1 82 ? 13.736 2.355 -0.346 1.00 70.81 82 PRO A O 1
ATOM 676 N N . PRO A 1 83 ? 13.482 0.120 -0.062 1.00 70.38 83 PRO A N 1
ATOM 677 C CA . PRO A 1 83 ? 14.824 -0.090 0.461 1.00 70.38 83 PRO A CA 1
ATOM 678 C C . PRO A 1 83 ? 15.890 0.334 -0.567 1.00 70.38 83 PRO A C 1
ATOM 680 O O . PRO A 1 83 ? 15.628 0.346 -1.773 1.00 70.38 83 PRO A O 1
ATOM 683 N N . PRO A 1 84 ? 17.096 0.718 -0.113 1.00 68.19 84 PRO A N 1
ATOM 684 C CA . PRO A 1 84 ? 18.171 1.115 -1.013 1.00 68.19 84 PRO A CA 1
ATOM 685 C C . PRO A 1 84 ? 18.544 -0.027 -1.968 1.00 68.19 84 PRO A C 1
ATOM 687 O O . PRO A 1 84 ? 18.752 -1.163 -1.542 1.00 68.19 84 PRO A O 1
ATOM 690 N N . ILE A 1 85 ? 18.657 0.306 -3.255 1.00 63.00 85 ILE A N 1
ATOM 691 C CA . ILE A 1 85 ? 19.142 -0.598 -4.302 1.00 63.00 85 ILE A CA 1
ATOM 692 C C . ILE A 1 85 ? 20.635 -0.823 -4.024 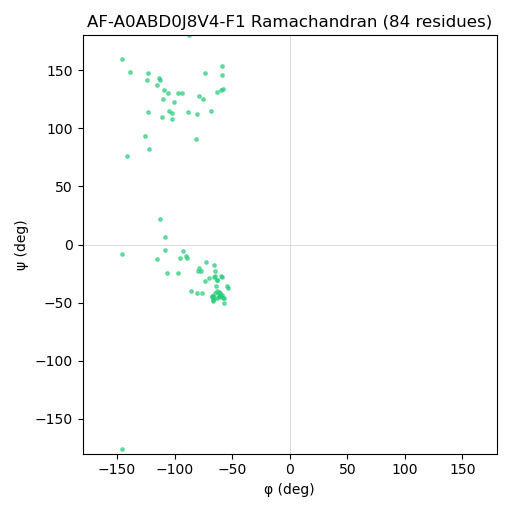1.00 63.00 85 ILE A C 1
ATOM 694 O O . ILE A 1 85 ? 21.401 0.143 -4.012 1.00 63.00 85 ILE A O 1
ATOM 698 N N . SER A 1 86 ? 21.017 -2.059 -3.698 1.00 56.75 86 SER A N 1
ATOM 699 C CA . SER A 1 86 ? 22.404 -2.451 -3.390 1.00 56.75 86 SER A CA 1
ATOM 700 C C . SER A 1 86 ? 23.113 -3.009 -4.614 1.00 56.75 86 SER A C 1
ATOM 702 O O . SER A 1 86 ? 22.438 -3.712 -5.396 1.00 56.75 86 SER A O 1
#

Mean predicted aligned error: 6.39 Å

Radius of gyration: 12.92 Å; Cα contacts (8 Å, |Δi|>4): 101; chains: 1; bounding box: 38×22×26 Å

Secondary structure (DSSP, 8-state):
-EEE-SSEEEEEEES-HHHHHTT-SSHHHHHHHHHHHHHHHHHH-STTEEEE-HHHHTTT-SSHHHHHHHTTSEEEEEEE-PPP--

Foldseek 3Di:
DWDQDPAEIELEDEPCPPVCVVQPVDDVSVVVVSVVVVCVCVPDDPPQWDWDDLVVCVVVDPDPVSSVSPVRHTYTYGHDYDDDDD

Organism: NCBI:txid370345